Protein AF-A0A7R9KPC8-F1 (afdb_monomer_lite)

Structure (mmCIF, N/CA/C/O backbone):
data_AF-A0A7R9KPC8-F1
#
_entry.id   AF-A0A7R9KPC8-F1
#
loop_
_atom_site.group_PDB
_atom_site.id
_atom_site.type_symbol
_atom_site.label_atom_id
_atom_site.label_alt_id
_atom_site.label_comp_id
_atom_site.label_asym_id
_atom_site.label_entity_id
_atom_site.label_seq_id
_atom_site.pdbx_PDB_ins_code
_atom_site.Cartn_x
_atom_site.Cartn_y
_atom_site.Cartn_z
_atom_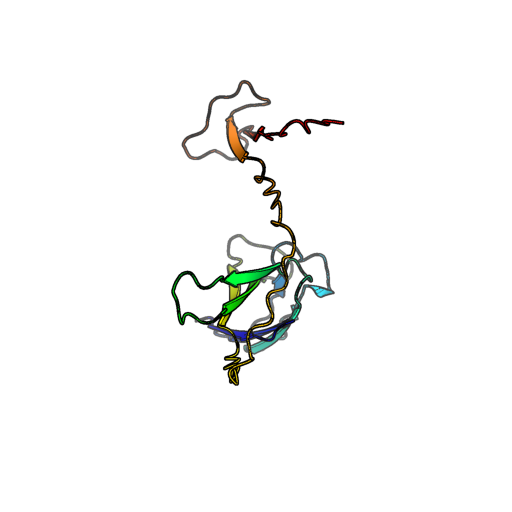site.occupancy
_atom_site.B_iso_or_equiv
_atom_site.auth_seq_id
_atom_site.auth_comp_id
_atom_site.auth_asym_id
_atom_site.auth_atom_id
_atom_site.pdbx_PDB_model_num
ATOM 1 N N . MET A 1 1 ? -5.083 10.409 15.482 1.00 64.00 1 MET A N 1
ATOM 2 C CA . MET A 1 1 ? -4.154 10.312 14.346 1.00 64.00 1 MET A CA 1
ATOM 3 C C . MET A 1 1 ? -3.945 8.846 13.975 1.00 64.00 1 MET A C 1
ATOM 5 O O . MET A 1 1 ? -3.850 8.037 14.891 1.00 64.00 1 MET A O 1
ATOM 9 N N . LEU A 1 2 ? -3.946 8.512 12.681 1.00 77.06 2 LEU A N 1
ATOM 10 C CA . LEU A 1 2 ? -3.594 7.184 12.159 1.00 77.06 2 LEU A CA 1
ATOM 11 C C . LEU A 1 2 ? -2.065 7.019 12.164 1.00 77.06 2 LEU A C 1
ATOM 13 O O . LEU A 1 2 ? -1.354 7.973 11.852 1.00 77.06 2 LEU A O 1
ATOM 17 N N . ASN A 1 3 ? -1.564 5.836 12.515 1.00 81.62 3 ASN A N 1
ATOM 18 C CA . ASN A 1 3 ? -0.141 5.502 12.456 1.00 81.62 3 ASN A CA 1
ATOM 19 C C . ASN A 1 3 ? 0.054 4.170 11.720 1.00 81.62 3 ASN A C 1
ATOM 21 O O . ASN A 1 3 ? -0.654 3.206 12.004 1.00 81.62 3 ASN A O 1
ATOM 25 N N . ILE A 1 4 ? 0.993 4.131 10.776 1.00 82.81 4 ILE A N 1
ATOM 26 C CA . ILE A 1 4 ? 1.319 2.957 9.964 1.00 82.81 4 ILE A CA 1
ATOM 27 C C . ILE A 1 4 ? 2.817 2.703 10.093 1.00 82.81 4 ILE A C 1
ATOM 29 O O . ILE A 1 4 ? 3.628 3.581 9.798 1.00 82.81 4 ILE A O 1
ATOM 33 N N . THR A 1 5 ? 3.180 1.492 10.495 1.00 82.25 5 THR A N 1
ATOM 34 C CA . THR A 1 5 ? 4.565 1.024 10.556 1.00 82.25 5 THR A CA 1
ATOM 35 C C . THR A 1 5 ? 4.729 -0.231 9.711 1.00 82.25 5 THR A C 1
ATOM 37 O O . THR A 1 5 ? 3.782 -0.993 9.521 1.00 82.25 5 THR A O 1
ATOM 40 N N . ALA A 1 6 ? 5.931 -0.445 9.181 1.00 84.06 6 ALA A N 1
ATOM 41 C CA . ALA A 1 6 ? 6.253 -1.628 8.397 1.00 84.06 6 ALA A CA 1
ATOM 42 C C . ALA A 1 6 ? 7.574 -2.235 8.876 1.00 84.06 6 ALA A C 1
ATOM 44 O O . ALA A 1 6 ? 8.575 -1.535 9.015 1.00 84.06 6 ALA A O 1
ATOM 45 N N . GLU A 1 7 ? 7.561 -3.542 9.110 1.00 83.62 7 GLU A N 1
ATOM 46 C CA . GLU A 1 7 ? 8.747 -4.366 9.294 1.00 83.62 7 GLU A CA 1
ATOM 47 C C . GLU A 1 7 ? 8.969 -5.159 8.011 1.00 83.62 7 GLU A C 1
ATOM 49 O O . GLU A 1 7 ? 8.088 -5.873 7.525 1.00 83.62 7 GLU A O 1
ATOM 54 N N . CYS A 1 8 ? 10.149 -5.018 7.435 1.00 82.00 8 CYS A N 1
ATOM 55 C CA . CYS A 1 8 ? 10.450 -5.605 6.145 1.00 82.00 8 CYS A CA 1
ATOM 56 C C . CYS A 1 8 ? 11.089 -6.989 6.339 1.00 82.00 8 CYS A C 1
ATOM 58 O O . CYS A 1 8 ? 11.905 -7.183 7.247 1.00 82.00 8 CYS A O 1
ATOM 60 N N . SER A 1 9 ? 10.787 -7.918 5.429 1.00 82.06 9 SER A N 1
ATOM 61 C CA . SER A 1 9 ? 11.592 -9.107 5.101 1.00 82.06 9 SER A CA 1
ATOM 62 C C . SER A 1 9 ? 11.951 -9.115 3.599 1.00 82.06 9 SER A C 1
ATOM 64 O O . SER A 1 9 ? 11.452 -8.285 2.836 1.00 82.06 9 SER A O 1
ATOM 66 N N . ASP A 1 10 ? 12.788 -10.058 3.156 1.00 77.75 10 ASP A N 1
ATOM 67 C CA . ASP A 1 10 ? 13.188 -10.185 1.746 1.00 77.75 10 ASP A CA 1
ATOM 68 C C . ASP A 1 10 ? 11.977 -10.420 0.824 1.00 77.75 10 ASP A C 1
ATOM 70 O O . ASP A 1 10 ? 11.898 -9.856 -0.268 1.00 77.75 10 ASP A O 1
ATOM 74 N N . ASP A 1 11 ? 11.001 -11.205 1.292 1.00 82.94 11 ASP A N 1
ATOM 75 C CA . ASP A 1 11 ? 9.870 -11.671 0.477 1.00 82.94 11 ASP A CA 1
ATOM 76 C C . ASP A 1 11 ? 8.503 -11.147 0.952 1.00 82.94 11 ASP A C 1
ATOM 78 O O . ASP A 1 11 ? 7.466 -11.457 0.352 1.00 82.94 11 ASP A O 1
ATOM 82 N N . TYR A 1 12 ? 8.457 -10.380 2.044 1.00 87.56 12 TYR A N 1
ATOM 83 C CA . TYR A 1 12 ? 7.212 -9.837 2.587 1.00 87.56 12 TYR A CA 1
ATOM 84 C C . TYR A 1 12 ? 7.419 -8.565 3.415 1.00 87.56 12 TYR A C 1
ATOM 86 O O . TYR A 1 12 ? 8.487 -8.329 3.964 1.00 87.56 12 TYR A O 1
ATOM 94 N N . MET A 1 13 ? 6.356 -7.781 3.577 1.00 86.12 13 MET A N 1
ATOM 95 C CA . MET A 1 13 ? 6.274 -6.655 4.507 1.00 86.12 13 MET A CA 1
ATOM 96 C C . MET A 1 13 ? 5.236 -6.983 5.576 1.00 86.12 13 MET A C 1
ATOM 98 O O . MET A 1 13 ? 4.092 -7.284 5.238 1.00 86.12 13 MET A O 1
ATOM 102 N N . LYS A 1 14 ? 5.609 -6.936 6.854 1.00 89.00 14 LYS A N 1
ATOM 103 C CA . LYS A 1 14 ? 4.659 -6.958 7.967 1.00 89.00 14 LYS A CA 1
ATOM 104 C C . LYS A 1 14 ? 4.237 -5.519 8.246 1.00 89.00 14 LYS A C 1
ATOM 106 O O . LYS A 1 14 ? 5.054 -4.713 8.674 1.00 89.00 14 LYS A O 1
ATOM 111 N N . VAL A 1 15 ? 2.981 -5.193 7.984 1.00 89.69 15 VAL A N 1
ATOM 112 C CA . VAL A 1 15 ? 2.431 -3.853 8.199 1.00 89.69 15 VAL A CA 1
ATOM 113 C C . VAL A 1 15 ? 1.579 -3.860 9.459 1.00 89.69 15 VAL A C 1
ATOM 115 O O . VAL A 1 15 ? 0.724 -4.731 9.622 1.00 89.69 15 VAL A O 1
ATOM 118 N N . SER A 1 16 ? 1.793 -2.869 10.318 1.00 89.81 16 SER A N 1
ATOM 119 C CA . SER A 1 16 ? 1.025 -2.643 11.540 1.00 89.81 16 SER A CA 1
ATOM 120 C C . SER A 1 16 ? 0.354 -1.274 11.459 1.00 89.81 16 SER A C 1
ATOM 122 O O . SER A 1 16 ? 1.008 -0.255 11.241 1.00 89.81 16 SER A O 1
ATOM 124 N N . ILE A 1 17 ? -0.969 -1.246 11.611 1.00 89.25 17 ILE A N 1
ATOM 125 C CA . ILE A 1 17 ? -1.779 -0.027 11.524 1.00 89.25 17 ILE A CA 1
ATOM 126 C C . ILE A 1 17 ? -2.451 0.224 12.871 1.00 89.25 17 ILE A C 1
ATOM 128 O O . ILE A 1 17 ? -3.050 -0.681 13.454 1.00 89.25 17 ILE A O 1
ATOM 132 N N . HIS A 1 18 ? -2.368 1.460 13.357 1.00 88.88 18 HIS A N 1
ATOM 133 C CA . HIS A 1 18 ? -3.018 1.939 14.573 1.00 88.88 18 HIS A CA 1
ATOM 134 C C . HIS A 1 18 ? -3.959 3.101 14.257 1.00 88.88 18 HIS A C 1
ATOM 136 O O . HIS A 1 18 ? -3.527 4.195 13.890 1.00 88.88 18 HIS A O 1
ATOM 142 N N . PHE A 1 19 ? -5.252 2.868 14.443 1.00 88.56 19 PHE A N 1
ATOM 143 C CA . PHE A 1 19 ? -6.320 3.835 14.235 1.00 88.56 19 PHE A CA 1
ATOM 144 C C . PHE A 1 19 ? -6.587 4.661 15.496 1.00 88.56 19 PHE A C 1
ATOM 146 O O . PHE A 1 19 ? -6.433 4.199 16.628 1.00 88.56 19 PHE A O 1
ATOM 153 N N . ASN A 1 20 ? -7.082 5.883 15.304 1.00 85.38 20 ASN A N 1
ATOM 154 C CA . ASN A 1 20 ? -7.504 6.773 16.388 1.00 85.38 20 ASN A CA 1
ATOM 155 C C . ASN A 1 20 ? -8.938 6.487 16.861 1.00 85.38 20 ASN A C 1
ATOM 157 O O . ASN A 1 20 ? -9.772 7.390 16.889 1.00 85.38 20 ASN A O 1
ATOM 161 N N . GLY A 1 21 ? -9.250 5.224 17.137 1.00 89.06 21 GLY A N 1
ATOM 162 C CA . GLY A 1 21 ? -10.601 4.765 17.449 1.00 89.06 21 GLY A CA 1
ATOM 163 C C . GLY A 1 21 ? -10.872 3.374 16.888 1.00 89.06 21 GLY A C 1
ATOM 164 O O . GLY A 1 21 ? -9.963 2.691 16.417 1.00 89.06 21 GLY A O 1
ATOM 165 N N . THR A 1 22 ? -12.126 2.942 16.959 1.00 91.56 22 THR A N 1
ATOM 166 C CA . THR A 1 22 ? -12.555 1.637 16.447 1.00 91.56 22 THR A CA 1
ATOM 167 C C . THR A 1 22 ? -12.654 1.667 14.925 1.00 91.56 22 THR A C 1
ATOM 169 O O . THR A 1 22 ? -13.328 2.533 14.372 1.00 91.56 22 THR A O 1
ATOM 172 N N . PHE A 1 23 ? -12.039 0.700 14.250 1.00 91.44 23 PHE A N 1
ATOM 173 C CA . PHE A 1 23 ? -12.100 0.575 12.797 1.00 91.44 23 PHE A CA 1
ATOM 174 C C . PHE A 1 23 ? -12.959 -0.628 12.388 1.00 91.44 23 PHE A C 1
ATOM 176 O O . PHE A 1 23 ? -12.712 -1.755 12.831 1.00 91.44 23 PHE A O 1
ATOM 183 N N . MET A 1 24 ? -13.966 -0.375 11.547 1.00 91.06 24 MET A N 1
ATOM 184 C CA . MET A 1 24 ? -14.910 -1.370 11.003 1.00 91.06 24 MET A CA 1
ATOM 185 C C . MET A 1 24 ? -14.880 -1.459 9.468 1.00 91.06 24 MET A C 1
ATOM 187 O O . MET A 1 24 ? -15.705 -2.141 8.870 1.00 91.06 24 MET A O 1
ATOM 191 N N . GLY A 1 25 ? -13.949 -0.743 8.840 1.00 90.81 25 GLY A N 1
ATOM 192 C CA . GLY A 1 25 ? -13.804 -0.686 7.394 1.00 90.81 25 GLY A CA 1
ATOM 193 C C . GLY A 1 25 ? -12.954 -1.822 6.822 1.00 90.81 25 GLY A C 1
ATOM 194 O O . GLY A 1 25 ? -12.733 -2.848 7.469 1.00 90.81 25 GLY A O 1
ATOM 195 N N . LEU A 1 26 ? -12.432 -1.613 5.616 1.00 92.94 26 LEU A N 1
ATOM 196 C CA . LEU A 1 26 ? -11.548 -2.547 4.922 1.00 92.94 26 LEU A CA 1
ATOM 197 C C . LEU A 1 26 ? -10.160 -1.939 4.707 1.00 92.94 26 LEU A C 1
ATOM 199 O O . LEU A 1 26 ? -10.025 -0.744 4.448 1.00 92.94 26 LEU A O 1
ATOM 203 N N . VAL A 1 27 ? -9.128 -2.781 4.778 1.00 92.38 27 VAL A N 1
ATOM 204 C CA . VAL A 1 27 ? -7.774 -2.431 4.321 1.00 92.38 27 VAL A CA 1
ATOM 205 C C . VAL A 1 27 ? -7.336 -3.448 3.284 1.00 92.38 27 VAL A C 1
ATOM 207 O O . VAL A 1 27 ? -7.345 -4.650 3.554 1.00 92.38 27 VAL A O 1
ATOM 210 N N . TYR A 1 28 ? -6.947 -2.969 2.108 1.00 93.94 28 TYR A N 1
ATOM 211 C CA . TYR A 1 28 ? -6.591 -3.809 0.966 1.00 93.94 28 TYR A CA 1
ATOM 212 C C . TYR A 1 28 ? -5.544 -3.126 0.079 1.00 93.94 28 TYR A C 1
ATOM 214 O O . TYR A 1 28 ? -5.268 -1.937 0.232 1.00 93.94 28 TYR A O 1
ATOM 222 N N . SER A 1 29 ? -4.931 -3.860 -0.852 1.00 91.69 29 SER A N 1
ATOM 223 C CA . SER A 1 29 ? -4.042 -3.244 -1.850 1.00 91.69 29 SER A CA 1
ATOM 224 C C . SER A 1 29 ? -4.842 -2.484 -2.909 1.00 91.69 29 SER A C 1
ATOM 226 O O . SER A 1 29 ? -5.724 -3.049 -3.550 1.00 91.69 29 SER A O 1
ATOM 228 N N . SER A 1 30 ? -4.507 -1.215 -3.133 1.00 86.69 30 SER A N 1
ATOM 229 C CA . SER A 1 30 ? -5.179 -0.331 -4.090 1.00 86.69 30 SER A CA 1
ATOM 230 C C . SER A 1 30 ? -5.274 -0.969 -5.481 1.00 86.69 30 SER A C 1
ATOM 232 O O . SER A 1 30 ? -4.280 -1.455 -6.024 1.00 86.69 30 SER A O 1
ATOM 234 N N . GLY A 1 31 ? -6.489 -1.005 -6.039 1.00 84.88 31 GLY A N 1
ATOM 235 C CA . GLY A 1 31 ? -6.800 -1.679 -7.305 1.00 84.88 31 GLY A CA 1
ATOM 236 C C . GLY A 1 31 ? -7.081 -3.187 -7.206 1.00 84.88 31 GLY A C 1
ATOM 237 O O . GLY A 1 31 ? -7.385 -3.800 -8.226 1.00 84.88 31 GLY A O 1
ATOM 238 N N . TYR A 1 32 ? -7.023 -3.788 -6.011 1.00 88.81 32 TYR A N 1
ATOM 239 C CA . TYR A 1 32 ? -7.221 -5.231 -5.788 1.00 88.81 32 TYR A CA 1
ATOM 240 C C . TYR A 1 32 ? -8.382 -5.560 -4.830 1.00 88.81 32 TYR A C 1
ATOM 242 O O . TYR A 1 32 ? -8.412 -6.644 -4.258 1.00 88.81 32 TYR A O 1
ATOM 250 N N . VAL A 1 33 ? -9.371 -4.671 -4.673 1.00 84.25 33 VAL A N 1
ATOM 251 C CA . VAL A 1 33 ? -10.526 -4.881 -3.766 1.00 84.25 33 VAL A CA 1
ATOM 252 C C . VAL A 1 33 ? -11.366 -6.121 -4.110 1.00 84.25 33 VAL A C 1
ATOM 254 O O . VAL A 1 33 ? -12.004 -6.710 -3.243 1.00 84.25 33 VAL A O 1
ATOM 257 N N . HIS A 1 34 ? -11.365 -6.545 -5.377 1.00 87.81 34 HIS A N 1
ATOM 258 C CA . HIS A 1 34 ? -12.122 -7.711 -5.837 1.00 87.81 34 HIS A CA 1
ATOM 259 C C . HIS A 1 34 ? -11.455 -9.054 -5.501 1.00 87.81 34 HIS A C 1
ATOM 261 O O . HIS A 1 34 ? -12.122 -10.087 -5.553 1.00 87.81 34 HIS A O 1
ATOM 267 N N . ASP A 1 35 ? -10.157 -9.060 -5.180 1.00 91.69 35 ASP A N 1
ATOM 268 C CA . ASP A 1 35 ? -9.442 -10.269 -4.772 1.00 91.69 35 ASP A CA 1
ATOM 269 C C . ASP A 1 35 ? -9.455 -10.379 -3.246 1.00 91.69 35 ASP A C 1
ATOM 271 O O . ASP A 1 35 ? -8.815 -9.598 -2.539 1.00 91.69 35 ASP A O 1
ATOM 275 N N . LEU A 1 36 ? -10.160 -11.388 -2.733 1.00 91.38 36 LEU A N 1
ATOM 276 C CA . LEU A 1 36 ? -10.257 -11.655 -1.297 1.00 91.38 36 LEU A CA 1
ATOM 277 C C . LEU A 1 36 ? -8.887 -11.905 -0.646 1.00 91.38 36 LEU A C 1
ATOM 279 O O . LEU A 1 36 ? -8.740 -11.661 0.547 1.00 91.38 36 LEU A O 1
ATOM 283 N N . ASN A 1 37 ? -7.879 -12.350 -1.405 1.00 93.31 37 ASN A N 1
ATOM 284 C CA . ASN A 1 37 ? -6.521 -12.547 -0.889 1.00 93.31 37 ASN A CA 1
ATOM 285 C C . ASN A 1 37 ? -5.765 -11.227 -0.678 1.00 93.31 37 ASN A C 1
ATOM 287 O O . ASN A 1 37 ? -4.745 -11.210 0.009 1.00 93.31 37 ASN A O 1
ATOM 291 N N . CYS A 1 38 ? -6.254 -10.136 -1.270 1.00 94.56 38 CYS A N 1
ATOM 292 C CA . CYS A 1 38 ? -5.658 -8.807 -1.190 1.00 94.56 38 CYS A CA 1
ATOM 293 C C . CYS A 1 38 ? -6.392 -7.877 -0.220 1.00 94.56 38 CYS A C 1
ATOM 295 O O . CYS A 1 38 ? -5.995 -6.719 -0.076 1.00 94.56 38 CYS A O 1
ATOM 297 N N . ILE A 1 39 ? -7.429 -8.386 0.457 1.00 95.19 39 ILE A N 1
ATOM 298 C CA . ILE A 1 39 ? -8.086 -7.742 1.593 1.00 95.19 39 ILE A CA 1
ATOM 299 C C . ILE A 1 39 ? -7.414 -8.246 2.869 1.00 95.19 39 ILE A C 1
ATOM 301 O O . ILE A 1 39 ? -7.596 -9.388 3.285 1.00 95.19 39 ILE A O 1
ATOM 305 N N . TYR A 1 40 ? -6.626 -7.383 3.500 1.00 95.00 40 TYR A N 1
ATOM 306 C CA . TYR A 1 40 ? -5.814 -7.747 4.657 1.00 95.00 40 TYR A CA 1
ATOM 307 C C . TYR A 1 40 ? -6.550 -7.582 5.982 1.00 95.00 40 TYR A C 1
ATOM 309 O O . TYR A 1 40 ? -6.301 -8.321 6.934 1.00 95.00 40 TYR A O 1
ATOM 317 N N . VAL A 1 41 ? -7.446 -6.597 6.056 1.00 95.00 41 VAL A N 1
ATOM 318 C CA . VAL A 1 41 ? -8.216 -6.306 7.263 1.00 95.00 41 VAL A CA 1
ATOM 319 C C . VAL A 1 41 ? -9.685 -6.194 6.907 1.00 95.00 41 VAL A C 1
ATOM 321 O O . VAL A 1 41 ? -10.063 -5.396 6.052 1.00 95.00 41 VAL A O 1
ATOM 324 N N . ASN A 1 42 ? -10.500 -6.956 7.634 1.00 93.50 42 ASN A N 1
ATOM 325 C CA . ASN A 1 42 ? -11.931 -6.738 7.759 1.00 93.50 42 ASN A CA 1
ATOM 326 C C . ASN A 1 42 ? -12.200 -6.234 9.180 1.00 93.50 42 ASN A C 1
ATOM 328 O O . ASN A 1 42 ? -11.972 -6.955 10.157 1.00 93.50 42 ASN A O 1
ATOM 332 N N . GLY A 1 43 ? -12.572 -4.964 9.295 1.00 90.38 43 GLY A N 1
ATOM 333 C CA . GLY A 1 43 ? -12.613 -4.250 10.558 1.00 90.38 43 GLY A CA 1
ATOM 334 C C . GLY A 1 43 ? -13.574 -4.895 11.554 1.00 90.38 43 GLY A C 1
ATOM 335 O O . GLY A 1 43 ? -14.779 -4.971 11.344 1.00 90.38 43 GLY A O 1
ATOM 336 N N . SER A 1 44 ? -13.038 -5.313 12.697 1.00 92.19 44 SER A N 1
ATOM 337 C CA . SER A 1 44 ? -13.791 -5.928 13.790 1.00 92.19 44 SER A CA 1
ATOM 338 C C . SER A 1 44 ? -14.088 -4.945 14.932 1.00 92.19 44 SER A C 1
ATOM 340 O O . SER A 1 44 ? -14.361 -5.373 16.052 1.00 92.19 44 SER A O 1
ATOM 342 N N . GLY A 1 45 ? -13.903 -3.640 14.712 1.00 91.38 45 GLY A N 1
ATOM 343 C CA . GLY A 1 45 ? -13.973 -2.610 15.752 1.00 91.38 45 GLY A CA 1
ATOM 344 C C . GLY A 1 45 ? -12.703 -2.473 16.600 1.00 91.38 45 GLY A C 1
ATOM 345 O O . GLY A 1 45 ? -12.677 -1.669 17.527 1.00 91.38 45 GLY A O 1
ATOM 346 N N . ARG A 1 46 ? -11.624 -3.210 16.300 1.00 93.50 46 ARG A N 1
ATOM 347 C CA . ARG A 1 46 ? -10.314 -2.975 16.932 1.00 93.50 46 ARG A CA 1
ATOM 348 C C . ARG A 1 46 ? -9.699 -1.685 16.394 1.00 93.50 46 ARG A C 1
ATOM 350 O O . ARG A 1 46 ? -10.049 -1.216 15.314 1.00 93.50 46 ARG A O 1
ATOM 357 N N . ASN A 1 47 ? -8.768 -1.129 17.155 1.00 93.19 47 ASN A N 1
ATOM 358 C CA . ASN A 1 47 ? -7.981 0.040 16.772 1.00 93.19 47 ASN A CA 1
ATOM 359 C C . ASN A 1 47 ? -6.575 -0.326 16.270 1.00 93.19 47 ASN A C 1
ATOM 361 O O . ASN A 1 47 ? -5.805 0.564 15.930 1.00 93.19 47 ASN A O 1
ATOM 365 N N . HIS A 1 48 ? -6.227 -1.612 16.235 1.00 93.81 48 HIS A N 1
ATOM 366 C CA . HIS A 1 48 ? -4.919 -2.096 15.817 1.00 93.81 48 HIS A CA 1
ATOM 367 C C . HIS A 1 48 ? -5.051 -3.379 15.001 1.00 93.81 48 HIS A C 1
ATOM 369 O O . HIS A 1 48 ? -5.785 -4.289 15.401 1.00 93.81 48 HIS A O 1
ATOM 375 N N . TYR A 1 49 ? -4.323 -3.440 13.886 1.00 94.44 49 TYR A N 1
ATOM 376 C CA . TYR A 1 49 ? -4.255 -4.602 13.007 1.00 94.44 49 TYR A CA 1
ATOM 377 C C . TYR A 1 49 ? -2.836 -4.797 12.484 1.00 94.44 49 TYR A C 1
ATOM 379 O O . TYR A 1 49 ? -2.142 -3.824 12.188 1.00 94.44 49 TYR A O 1
ATOM 387 N N . GLU A 1 50 ? -2.449 -6.059 12.327 1.00 94.75 50 GLU A N 1
ATOM 388 C CA . GLU A 1 50 ? -1.188 -6.462 11.712 1.00 94.75 50 GLU A CA 1
ATOM 389 C C . GLU A 1 50 ? -1.458 -7.472 10.601 1.00 94.75 50 GLU A C 1
ATOM 391 O O . GLU A 1 50 ? -2.277 -8.379 10.767 1.00 94.75 50 GLU A O 1
ATOM 396 N N . PHE A 1 51 ? -0.765 -7.328 9.477 1.00 95.25 51 PHE A N 1
ATOM 397 C CA . PHE A 1 51 ? -0.898 -8.225 8.333 1.00 95.25 51 PHE A CA 1
ATOM 398 C C . PHE A 1 51 ? 0.376 -8.258 7.491 1.00 95.25 51 PHE A C 1
ATOM 400 O O . PHE A 1 51 ? 1.285 -7.448 7.668 1.00 95.25 51 PHE A O 1
ATOM 407 N N . PHE A 1 52 ? 0.442 -9.214 6.564 1.00 94.56 52 PHE A N 1
ATOM 408 C CA . PHE A 1 52 ? 1.601 -9.425 5.704 1.00 94.56 52 PHE A CA 1
ATOM 409 C C . PHE A 1 52 ? 1.254 -9.161 4.242 1.00 94.56 52 PHE A C 1
ATOM 411 O O . PHE A 1 52 ? 0.277 -9.699 3.726 1.00 94.56 52 PHE A O 1
ATOM 418 N N . ILE A 1 53 ? 2.104 -8.397 3.567 1.00 91.88 53 ILE A N 1
ATOM 419 C CA . ILE A 1 53 ? 2.050 -8.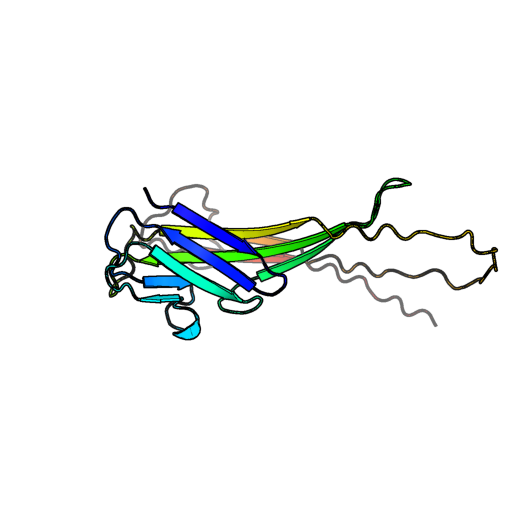154 2.127 1.00 91.88 53 ILE A CA 1
ATOM 420 C C . ILE A 1 53 ? 3.222 -8.895 1.496 1.00 91.88 53 ILE A C 1
ATOM 422 O O . ILE A 1 53 ? 4.374 -8.587 1.791 1.00 91.88 53 ILE A O 1
ATOM 426 N N . ARG A 1 54 ? 2.956 -9.878 0.637 1.00 91.38 54 ARG A N 1
ATOM 427 C CA . ARG A 1 54 ? 4.017 -10.664 -0.008 1.00 91.38 54 ARG A CA 1
ATOM 428 C C . ARG A 1 54 ? 4.495 -10.020 -1.303 1.00 91.38 54 ARG A C 1
ATOM 430 O O . ARG A 1 54 ? 3.736 -9.360 -2.013 1.00 91.38 54 ARG A O 1
ATOM 437 N N . LEU A 1 55 ? 5.760 -10.259 -1.631 1.00 86.81 55 LEU A N 1
ATOM 438 C CA . LEU A 1 55 ? 6.348 -9.857 -2.900 1.00 86.81 55 LEU A CA 1
ATOM 439 C C . LEU A 1 55 ? 5.630 -10.550 -4.066 1.00 86.81 55 LEU A C 1
ATOM 441 O O . LEU A 1 55 ? 5.263 -11.720 -3.973 1.00 86.81 55 LEU A O 1
ATOM 445 N N . ASN A 1 56 ? 5.441 -9.822 -5.171 1.00 86.81 56 ASN A N 1
ATOM 446 C CA . ASN A 1 56 ? 4.769 -10.297 -6.385 1.00 86.81 56 ASN A CA 1
ATOM 447 C C . ASN A 1 56 ? 3.301 -10.727 -6.186 1.00 86.81 56 ASN A C 1
ATOM 449 O O . ASN A 1 56 ? 2.749 -11.436 -7.026 1.00 86.81 56 ASN A O 1
ATOM 453 N N . GLN A 1 57 ? 2.654 -10.298 -5.099 1.00 92.19 57 GLN A N 1
ATOM 454 C CA . GLN A 1 57 ? 1.225 -10.503 -4.848 1.00 92.19 57 GLN A CA 1
ATOM 455 C C . GLN A 1 57 ? 0.515 -9.160 -4.674 1.00 92.19 57 GLN A C 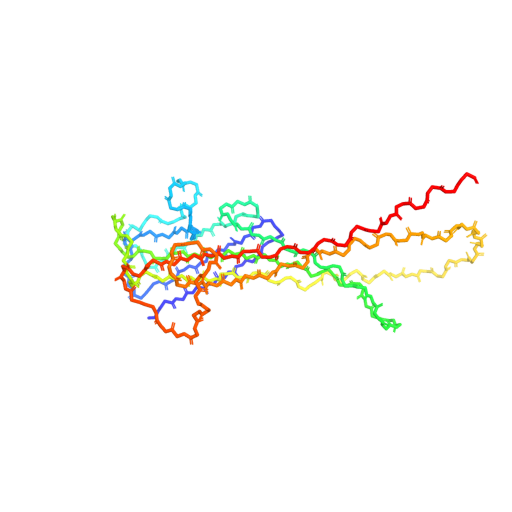1
ATOM 457 O O . GLN A 1 57 ? 1.124 -8.198 -4.209 1.00 92.19 57 GLN A O 1
ATOM 462 N N . CYS A 1 58 ? -0.766 -9.082 -5.047 1.00 92.06 58 CYS A N 1
ATOM 463 C CA . CYS A 1 58 ? -1.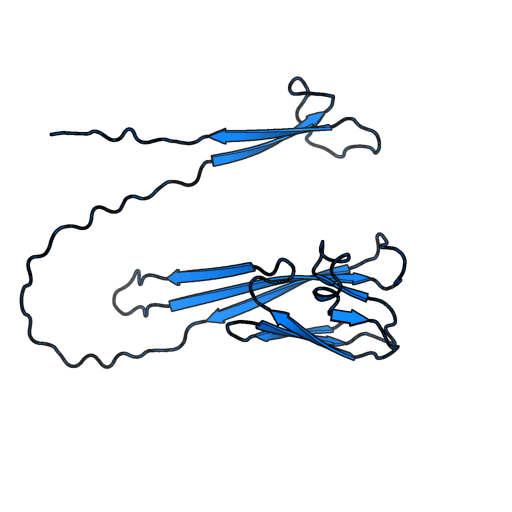614 -7.903 -4.813 1.00 92.06 58 CYS A CA 1
ATOM 464 C C . CYS A 1 58 ? -1.016 -6.580 -5.331 1.00 92.06 58 CYS A C 1
ATOM 466 O O . CYS A 1 58 ? -1.085 -5.542 -4.674 1.00 92.06 58 CYS A O 1
ATOM 468 N N . GLY A 1 59 ? -0.342 -6.637 -6.487 1.00 85.94 59 GLY A N 1
ATOM 469 C CA . GLY A 1 59 ? 0.317 -5.481 -7.104 1.00 85.94 59 GLY A CA 1
ATOM 470 C C . GLY A 1 59 ? 1.605 -5.025 -6.421 1.00 85.94 59 GLY A C 1
ATOM 471 O O . GLY A 1 59 ? 2.125 -3.963 -6.755 1.00 85.94 59 GLY A O 1
ATOM 472 N N . THR A 1 60 ? 2.131 -5.807 -5.480 1.00 87.56 60 THR A N 1
ATOM 473 C CA . THR A 1 60 ? 3.378 -5.498 -4.781 1.00 87.56 60 THR A CA 1
ATOM 474 C C . THR A 1 60 ? 4.569 -5.718 -5.692 1.00 87.56 60 THR A C 1
ATOM 476 O O . THR A 1 60 ? 4.808 -6.832 -6.166 1.00 87.56 60 THR A O 1
ATOM 479 N N . LEU A 1 61 ? 5.332 -4.652 -5.912 1.00 80.94 61 LEU A N 1
ATOM 480 C CA . LEU A 1 61 ? 6.494 -4.661 -6.788 1.00 80.94 61 LEU A CA 1
ATOM 481 C C . LEU A 1 61 ? 7.772 -4.629 -5.957 1.00 80.94 61 LEU A C 1
ATOM 483 O O . LEU A 1 61 ? 7.857 -3.922 -4.953 1.00 80.94 61 LEU A O 1
ATOM 487 N N . GLY A 1 62 ? 8.765 -5.390 -6.411 1.00 79.69 62 GLY A N 1
ATOM 488 C CA . GLY A 1 62 ? 10.130 -5.324 -5.913 1.00 79.69 62 GLY A CA 1
ATOM 489 C C . GLY A 1 62 ? 11.080 -4.858 -7.004 1.00 79.69 62 GLY A C 1
ATOM 490 O O . GLY A 1 62 ? 10.954 -5.246 -8.166 1.00 79.69 62 GLY A O 1
ATOM 491 N N . ARG A 1 63 ? 12.061 -4.048 -6.626 1.00 73.25 63 ARG A N 1
ATOM 492 C CA . ARG A 1 63 ? 13.201 -3.676 -7.452 1.00 73.25 63 ARG A CA 1
ATOM 493 C C . ARG A 1 63 ? 14.470 -4.064 -6.715 1.00 73.25 63 ARG A C 1
ATOM 495 O O . ARG A 1 63 ? 14.651 -3.715 -5.554 1.00 73.25 63 ARG A O 1
ATOM 502 N N . GLN A 1 64 ? 15.344 -4.780 -7.407 1.00 68.06 64 GLN A N 1
ATOM 503 C CA . GLN A 1 64 ? 16.696 -5.039 -6.936 1.00 68.06 64 GLN A CA 1
ATOM 504 C C . GLN A 1 64 ? 17.647 -4.228 -7.800 1.00 68.06 64 GLN A C 1
ATOM 506 O O . GLN A 1 64 ? 17.756 -4.467 -9.004 1.00 68.06 64 GLN A O 1
ATOM 511 N N . GLU A 1 65 ? 18.307 -3.250 -7.193 1.00 65.25 65 GLU A N 1
ATOM 512 C CA . GLU A 1 65 ? 19.388 -2.522 -7.838 1.00 65.25 65 GLU A CA 1
ATOM 513 C C . GLU A 1 65 ? 20.720 -3.072 -7.344 1.00 65.25 65 GLU A C 1
ATOM 515 O O . GLU A 1 65 ? 21.002 -3.141 -6.146 1.00 65.25 65 GLU A O 1
ATOM 520 N N . MET A 1 66 ? 21.543 -3.507 -8.295 1.00 61.59 66 MET A N 1
ATOM 521 C CA . MET A 1 66 ? 22.919 -3.876 -8.017 1.00 61.59 66 MET A CA 1
ATOM 522 C C . MET A 1 66 ? 23.780 -2.642 -8.244 1.00 61.59 66 MET A C 1
ATOM 524 O O . MET A 1 66 ? 24.034 -2.260 -9.388 1.00 61.59 66 MET A O 1
ATOM 528 N N . TYR A 1 67 ? 24.231 -2.024 -7.158 1.00 63.03 67 TYR A N 1
ATOM 529 C CA . TYR A 1 67 ? 25.136 -0.895 -7.254 1.00 63.03 67 TYR A CA 1
ATOM 530 C C . TYR A 1 67 ? 26.555 -1.407 -7.526 1.00 63.03 67 TYR A C 1
ATOM 532 O O . TYR A 1 67 ? 27.128 -2.188 -6.754 1.00 63.03 67 TYR A O 1
ATOM 540 N N . GLN A 1 68 ? 27.108 -1.002 -8.669 1.00 63.72 68 GLN A N 1
ATOM 541 C CA . GLN A 1 68 ? 28.498 -1.277 -9.008 1.00 63.72 68 GLN A CA 1
ATOM 542 C C . GLN A 1 68 ? 29.385 -0.215 -8.348 1.00 63.72 68 GLN A C 1
ATOM 544 O O . GLN A 1 68 ? 29.104 0.968 -8.510 1.00 63.72 68 GLN A O 1
ATOM 549 N N . PRO A 1 69 ? 30.449 -0.621 -7.632 1.00 66.19 69 PRO A N 1
ATOM 550 C CA . PRO A 1 69 ? 31.439 0.294 -7.085 1.00 66.19 69 PRO A CA 1
ATOM 551 C C . PRO A 1 69 ? 31.960 1.220 -8.178 1.00 66.19 69 PRO A C 1
ATOM 553 O O . PRO A 1 69 ? 32.494 0.744 -9.182 1.00 66.19 69 PRO A O 1
ATOM 556 N N . THR A 1 70 ? 31.808 2.526 -7.987 1.00 72.25 70 THR A N 1
ATOM 557 C CA . THR A 1 70 ? 32.358 3.523 -8.915 1.00 72.25 70 THR A CA 1
ATOM 558 C C . THR A 1 70 ? 33.764 3.930 -8.472 1.00 72.25 70 THR A C 1
ATOM 560 O O . THR A 1 70 ? 34.586 4.354 -9.284 1.00 72.25 70 THR A O 1
ATOM 563 N N . LEU A 1 71 ? 34.057 3.765 -7.177 1.00 76.06 71 LEU A N 1
ATOM 564 C CA . LEU A 1 71 ? 35.326 4.115 -6.550 1.00 76.06 71 LEU A CA 1
ATOM 565 C C . LEU A 1 71 ? 36.092 2.872 -6.053 1.00 76.06 71 LEU A C 1
ATOM 567 O O . LEU A 1 71 ? 35.484 1.913 -5.566 1.00 76.06 71 LEU A O 1
ATOM 571 N N . PRO A 1 72 ? 37.440 2.882 -6.102 1.00 62.53 72 PRO A N 1
ATOM 572 C CA . PRO A 1 72 ? 38.256 1.849 -5.470 1.00 62.53 72 PRO A CA 1
ATOM 573 C C . PRO A 1 72 ? 37.995 1.806 -3.956 1.00 62.53 72 PRO A C 1
ATOM 575 O O . PRO A 1 72 ? 38.216 2.793 -3.260 1.00 62.53 72 PRO A O 1
ATOM 578 N N . GLY A 1 73 ? 37.535 0.661 -3.443 1.00 63.44 73 GLY A N 1
ATOM 579 C CA . GLY A 1 73 ? 37.219 0.465 -2.020 1.00 63.44 73 GLY A CA 1
ATOM 580 C C . GLY A 1 73 ? 35.737 0.610 -1.660 1.00 63.44 73 GLY A C 1
ATOM 581 O O . GLY A 1 73 ? 35.362 0.342 -0.520 1.00 63.44 73 GLY A O 1
ATOM 582 N N . GLU A 1 74 ? 34.884 0.974 -2.617 1.00 64.31 74 GLU A N 1
ATOM 583 C CA . GLU A 1 74 ? 33.436 0.979 -2.434 1.00 64.31 74 GLU A CA 1
ATOM 584 C C . GLU A 1 74 ? 32.898 -0.463 -2.507 1.00 64.31 74 GLU A C 1
ATOM 586 O O . GLU A 1 74 ? 33.224 -1.235 -3.413 1.00 64.31 74 GLU A O 1
ATOM 591 N N . ALA A 1 75 ? 32.122 -0.871 -1.503 1.00 58.00 75 ALA A N 1
ATOM 592 C CA . ALA A 1 75 ? 31.555 -2.213 -1.458 1.00 58.00 75 ALA A CA 1
ATOM 593 C C . ALA A 1 75 ? 30.382 -2.327 -2.440 1.00 58.00 75 ALA A C 1
ATOM 595 O O . ALA A 1 75 ? 29.600 -1.392 -2.607 1.00 58.00 75 ALA A O 1
ATOM 596 N N . ARG A 1 76 ? 30.227 -3.498 -3.071 1.00 58.91 76 ARG A N 1
ATOM 597 C CA . ARG A 1 76 ? 29.008 -3.814 -3.828 1.00 58.91 76 ARG A CA 1
ATOM 598 C C . ARG A 1 76 ? 27.815 -3.773 -2.876 1.00 58.91 76 ARG A C 1
ATOM 600 O O . ARG A 1 76 ? 27.766 -4.562 -1.935 1.00 58.91 76 ARG A O 1
ATOM 607 N N . ARG A 1 77 ? 26.863 -2.881 -3.150 1.00 59.19 77 ARG A N 1
ATOM 608 C CA . ARG A 1 77 ? 25.602 -2.759 -2.415 1.00 59.19 77 ARG A CA 1
ATOM 609 C C . ARG A 1 77 ? 24.498 -3.425 -3.228 1.00 59.19 77 ARG A C 1
ATOM 611 O O . ARG A 1 77 ? 24.382 -3.190 -4.433 1.00 59.19 77 ARG A O 1
ATOM 618 N N . ARG A 1 78 ? 23.703 -4.273 -2.583 1.00 60.81 78 ARG A N 1
ATOM 619 C CA . ARG A 1 78 ? 22.420 -4.723 -3.119 1.00 60.81 78 ARG A CA 1
ATOM 620 C C . ARG A 1 78 ? 21.346 -3.932 -2.398 1.00 60.81 78 ARG A C 1
ATOM 622 O O . ARG A 1 78 ? 21.141 -4.153 -1.207 1.00 60.81 78 ARG A O 1
ATOM 629 N N . ASP A 1 79 ? 20.711 -3.027 -3.126 1.00 67.56 79 ASP A N 1
ATOM 630 C CA . ASP A 1 79 ? 19.560 -2.301 -2.616 1.00 67.56 79 ASP A CA 1
ATOM 631 C C . ASP A 1 79 ? 18.310 -3.035 -3.076 1.00 67.56 79 ASP A C 1
ATOM 633 O O . ASP A 1 79 ? 18.067 -3.217 -4.275 1.00 67.56 79 ASP A O 1
ATOM 637 N N . GLN A 1 80 ? 17.554 -3.533 -2.103 1.00 70.00 80 GLN A N 1
ATOM 638 C CA . GLN A 1 80 ? 16.281 -4.191 -2.345 1.00 70.00 80 GLN A CA 1
ATOM 639 C C . GLN A 1 80 ? 15.165 -3.262 -1.892 1.00 70.00 80 GLN A C 1
ATOM 641 O O . GLN A 1 80 ? 15.082 -2.870 -0.734 1.00 70.00 80 GLN A O 1
ATOM 646 N N . LEU A 1 81 ? 14.327 -2.887 -2.848 1.00 78.62 81 LEU A N 1
ATOM 647 C CA . LEU A 1 81 ? 13.218 -1.972 -2.667 1.00 78.62 81 LEU A CA 1
ATOM 648 C C . LEU A 1 81 ? 11.925 -2.736 -2.926 1.00 78.62 81 LEU A C 1
ATOM 650 O O . LEU A 1 81 ? 11.770 -3.320 -3.993 1.00 78.62 81 LEU A O 1
ATOM 654 N N . MET A 1 82 ? 10.986 -2.713 -1.993 1.00 83.12 82 MET A N 1
ATOM 655 C CA . MET A 1 82 ? 9.665 -3.325 -2.139 1.00 83.12 82 MET A CA 1
ATOM 656 C C . MET A 1 82 ? 8.599 -2.297 -1.784 1.00 83.12 82 MET A C 1
ATOM 658 O O . MET A 1 82 ? 8.751 -1.583 -0.800 1.00 83.12 82 MET A O 1
ATOM 662 N N . TRP A 1 83 ? 7.529 -2.187 -2.570 1.00 86.19 83 TRP A N 1
ATOM 663 C CA . TRP A 1 83 ? 6.450 -1.249 -2.256 1.00 86.19 83 TRP A CA 1
ATOM 664 C C . TRP A 1 83 ? 5.069 -1.764 -2.645 1.00 86.19 83 TRP A C 1
ATOM 666 O O . TRP A 1 83 ? 4.897 -2.483 -3.632 1.00 86.19 83 TRP A O 1
ATOM 676 N N . ASN A 1 84 ? 4.072 -1.334 -1.877 1.00 87.06 84 ASN A N 1
ATOM 677 C CA . ASN A 1 84 ? 2.652 -1.540 -2.141 1.00 87.06 84 ASN A CA 1
ATOM 678 C C . ASN A 1 84 ? 1.875 -0.262 -1.787 1.00 87.06 84 ASN A C 1
ATOM 680 O O . ASN A 1 84 ? 2.318 0.529 -0.953 1.00 87.06 84 ASN A O 1
ATOM 684 N N . THR A 1 85 ? 0.721 -0.055 -2.412 1.00 87.25 85 THR A N 1
ATOM 685 C CA . THR A 1 85 ? -0.201 1.023 -2.041 1.00 87.25 85 THR A CA 1
ATOM 686 C C . THR A 1 85 ? -1.410 0.408 -1.362 1.00 87.25 85 THR A C 1
ATOM 688 O O . THR A 1 85 ? -2.121 -0.381 -1.976 1.00 87.25 85 THR A O 1
ATOM 691 N N . LEU A 1 86 ? -1.647 0.779 -0.113 1.00 87.06 86 LEU A N 1
ATOM 692 C CA . LEU A 1 86 ? -2.791 0.353 0.677 1.00 87.06 86 LEU A CA 1
ATOM 693 C C . LEU A 1 86 ? -3.929 1.356 0.537 1.00 87.06 86 LEU A C 1
ATOM 695 O O . LEU A 1 86 ? -3.692 2.552 0.664 1.00 87.06 86 LEU A O 1
ATOM 699 N N . SER A 1 87 ? -5.144 0.869 0.321 1.00 87.69 87 SER A N 1
ATOM 700 C CA . SER A 1 87 ? -6.380 1.636 0.457 1.00 87.69 87 SER A CA 1
ATOM 701 C C . SER A 1 87 ? -7.001 1.346 1.819 1.00 87.69 87 SER A C 1
ATOM 703 O O . SER A 1 87 ? -7.169 0.178 2.185 1.00 87.69 87 SER A O 1
ATOM 705 N N . ILE A 1 88 ? -7.342 2.398 2.560 1.00 87.44 88 ILE A N 1
ATOM 706 C CA . ILE A 1 88 ? -8.106 2.317 3.804 1.00 87.44 88 ILE A CA 1
ATOM 707 C C . ILE A 1 88 ? -9.491 2.881 3.528 1.00 87.44 88 ILE A C 1
ATOM 709 O O . ILE A 1 88 ? -9.648 4.084 3.335 1.00 87.44 88 ILE A O 1
ATOM 713 N N . GLN A 1 89 ? -10.475 1.992 3.538 1.00 86.44 89 GLN A N 1
ATOM 714 C CA . GLN A 1 89 ? -11.861 2.319 3.254 1.00 86.44 89 GLN A CA 1
ATOM 715 C C . GLN A 1 89 ? -12.668 2.244 4.544 1.00 86.44 89 GLN A C 1
ATOM 717 O O . GLN A 1 89 ? -12.803 1.168 5.128 1.00 86.44 89 GLN A O 1
ATOM 722 N N . TYR A 1 90 ? -13.196 3.372 5.016 1.00 83.44 90 TYR A N 1
ATOM 723 C CA . TYR A 1 90 ? -13.902 3.424 6.305 1.00 83.44 90 TYR A CA 1
ATOM 724 C C . TYR A 1 90 ? -15.321 2.840 6.226 1.00 83.44 90 TYR A C 1
ATOM 726 O O . TYR A 1 90 ? -15.814 2.297 7.218 1.00 83.44 90 TYR A O 1
ATOM 734 N N . ASN A 1 91 ? -15.957 2.896 5.052 1.00 79.81 91 ASN A N 1
ATOM 735 C CA . ASN A 1 91 ? -17.260 2.294 4.782 1.00 79.81 91 ASN A CA 1
ATOM 736 C C . ASN A 1 91 ? -17.097 1.010 3.962 1.00 79.81 91 ASN A C 1
ATOM 738 O O . ASN A 1 91 ? -16.821 1.078 2.775 1.00 79.81 91 ASN A O 1
ATOM 742 N N . ALA A 1 92 ? -17.339 -0.161 4.552 1.00 72.81 92 ALA A N 1
ATOM 743 C CA . ALA A 1 92 ? -17.089 -1.453 3.903 1.00 72.81 92 ALA A CA 1
ATOM 744 C C . ALA A 1 92 ? -17.892 -1.733 2.607 1.00 72.81 92 ALA A C 1
ATOM 746 O O . ALA A 1 92 ? -17.625 -2.736 1.950 1.00 72.81 92 ALA A O 1
ATOM 747 N N . LEU A 1 93 ? -18.886 -0.907 2.250 1.00 72.06 93 LEU A N 1
ATOM 748 C CA . LEU A 1 93 ? -19.759 -1.137 1.090 1.00 72.06 93 LEU A CA 1
ATOM 749 C C . LEU A 1 93 ? -19.418 -0.286 -0.140 1.00 72.06 93 LEU A C 1
ATOM 751 O O . LEU A 1 93 ? -19.703 -0.717 -1.256 1.00 72.06 93 LEU A O 1
ATOM 755 N N . ILE A 1 94 ? -18.877 0.921 0.043 1.00 69.06 94 ILE A N 1
ATOM 756 C CA . ILE A 1 94 ? -18.696 1.907 -1.035 1.00 69.06 94 ILE A CA 1
ATOM 757 C C . ILE A 1 94 ? -17.336 2.582 -0.867 1.00 69.06 94 ILE A C 1
ATOM 759 O O . ILE A 1 94 ? -17.004 2.976 0.249 1.00 69.06 94 ILE A O 1
ATOM 763 N N . GLU A 1 95 ? -16.578 2.687 -1.962 1.00 62.75 95 GLU A N 1
ATOM 764 C CA . GLU A 1 95 ? -15.347 3.482 -2.022 1.00 62.75 95 GLU A CA 1
ATOM 765 C C . GLU A 1 95 ? -15.735 4.961 -2.193 1.00 62.75 95 GLU A C 1
ATOM 767 O O . GLU A 1 95 ? -16.422 5.322 -3.155 1.00 62.75 95 GLU A O 1
ATOM 772 N N . GLU A 1 96 ? -15.378 5.798 -1.223 1.00 62.09 96 GLU A N 1
ATOM 773 C CA . GLU A 1 96 ? -15.745 7.219 -1.169 1.00 62.09 96 GLU A CA 1
ATOM 774 C C . GLU A 1 96 ? -14.530 8.111 -1.462 1.00 62.09 96 GLU A C 1
ATOM 776 O O . GLU A 1 96 ? -13.383 7.697 -1.337 1.00 62.09 96 GLU A O 1
ATOM 781 N N . GLU A 1 97 ? -14.756 9.382 -1.811 1.00 56.22 97 GLU A N 1
ATOM 782 C CA . GLU A 1 97 ? -13.667 10.343 -2.087 1.00 56.22 97 GLU A CA 1
ATOM 783 C C . GLU A 1 97 ? -12.728 10.560 -0.880 1.00 56.22 97 GLU A C 1
ATOM 785 O O . GLU A 1 97 ? -11.596 11.014 -1.037 1.00 56.22 97 GLU A O 1
ATOM 790 N N . PHE A 1 98 ? -13.188 10.218 0.327 1.00 60.81 98 PHE A N 1
ATOM 791 C CA . PHE A 1 98 ? -12.421 10.323 1.568 1.00 60.81 98 PHE A CA 1
ATOM 792 C C . PHE A 1 98 ? -11.551 9.094 1.866 1.00 60.81 98 PHE A C 1
ATOM 794 O O . PHE A 1 98 ? -10.885 9.083 2.902 1.00 60.81 98 PHE A O 1
ATOM 801 N N . ASP A 1 99 ? -11.560 8.069 1.010 1.00 64.94 99 ASP A N 1
ATOM 802 C CA . ASP A 1 99 ? -10.718 6.894 1.204 1.00 64.94 99 ASP A CA 1
ATOM 803 C C . ASP A 1 99 ? -9.242 7.244 0.996 1.00 64.94 99 ASP A C 1
ATOM 805 O O . ASP A 1 99 ? -8.834 7.923 0.050 1.00 64.94 99 ASP A O 1
ATOM 809 N N . GLU A 1 100 ? -8.418 6.799 1.940 1.00 74.75 100 GLU A N 1
ATOM 810 C CA . GLU A 1 100 ? -7.022 7.208 2.018 1.00 74.75 100 GLU A CA 1
ATOM 811 C C . GLU A 1 100 ? -6.124 6.132 1.404 1.00 74.75 100 GLU A C 1
ATOM 813 O O . GLU A 1 100 ? -6.200 4.949 1.754 1.00 74.75 100 GLU A O 1
ATOM 818 N N . HIS A 1 101 ? -5.223 6.550 0.510 1.00 80.56 101 HIS A N 1
ATOM 819 C CA . HIS A 1 101 ? -4.229 5.666 -0.092 1.00 80.56 101 HIS A CA 1
ATOM 820 C C . HIS A 1 101 ? -2.835 5.928 0.483 1.00 80.56 101 HIS A C 1
ATOM 822 O O . HIS A 1 101 ? -2.265 7.009 0.318 1.00 80.56 101 HIS A O 1
ATOM 828 N N . TYR A 1 102 ? -2.243 4.910 1.102 1.00 81.12 102 TYR A N 1
ATOM 829 C CA . TYR A 1 102 ? -0.917 4.973 1.707 1.00 81.12 102 TYR A CA 1
ATOM 830 C C . TYR A 1 102 ? 0.065 4.093 0.952 1.00 81.12 102 TYR A C 1
ATOM 832 O O . TYR A 1 102 ? -0.099 2.877 0.867 1.00 81.12 102 TYR A O 1
ATOM 840 N N . ARG A 1 103 ? 1.139 4.692 0.436 1.00 84.69 103 ARG A N 1
ATOM 841 C CA . ARG A 1 103 ? 2.242 3.925 -0.143 1.00 84.69 103 ARG A CA 1
ATOM 842 C C . ARG A 1 103 ? 3.192 3.470 0.961 1.00 84.69 103 ARG A C 1
ATOM 844 O O . ARG A 1 103 ? 3.892 4.292 1.547 1.00 84.69 103 ARG A O 1
ATOM 851 N N . VAL A 1 104 ? 3.246 2.164 1.195 1.00 82.00 104 VAL A N 1
ATOM 852 C CA . VAL A 1 104 ? 4.228 1.531 2.080 1.00 82.00 104 VAL A CA 1
ATOM 853 C C . VAL A 1 104 ? 5.427 1.074 1.255 1.00 82.00 104 VAL A C 1
ATOM 855 O O . VAL A 1 104 ? 5.267 0.420 0.222 1.00 82.00 104 VAL A O 1
ATOM 858 N N . THR A 1 105 ? 6.626 1.455 1.694 1.00 82.44 105 THR A N 1
ATOM 859 C CA . THR A 1 105 ? 7.886 1.165 1.002 1.00 82.44 105 THR A CA 1
ATOM 860 C C . THR A 1 105 ? 8.892 0.602 1.999 1.00 82.44 105 THR A C 1
ATOM 862 O O . THR A 1 105 ? 9.130 1.196 3.046 1.00 82.44 105 THR A O 1
ATOM 865 N N . CYS A 1 106 ? 9.482 -0.531 1.646 1.00 79.00 106 CYS A N 1
ATOM 866 C CA . CYS A 1 106 ? 10.559 -1.202 2.348 1.00 79.00 106 CYS A CA 1
ATOM 867 C C . CYS A 1 106 ? 11.855 -1.033 1.559 1.00 79.00 106 CYS A C 1
ATOM 869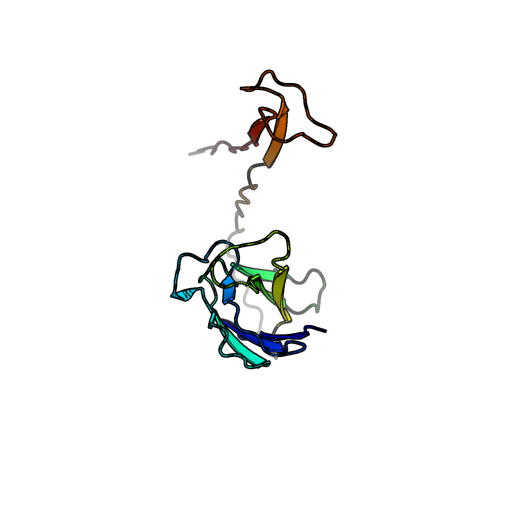 O O . CYS A 1 106 ? 11.936 -1.470 0.410 1.00 79.00 106 CYS A O 1
ATOM 871 N N . GLU A 1 107 ? 12.857 -0.411 2.177 1.00 75.44 107 GLU A N 1
ATOM 872 C CA . GLU A 1 107 ? 14.186 -0.218 1.597 1.00 75.44 107 GLU A CA 1
ATOM 873 C C . GLU A 1 107 ? 15.223 -0.998 2.410 1.00 75.44 107 GLU A C 1
ATOM 875 O O . GLU A 1 107 ? 15.386 -0.778 3.610 1.00 75.44 107 GLU A O 1
ATOM 880 N N . TYR A 1 108 ? 15.943 -1.900 1.750 1.00 64.88 108 TYR A N 1
ATOM 881 C CA . TYR A 1 108 ? 17.070 -2.628 2.316 1.00 64.88 108 TYR A CA 1
ATOM 882 C C . TYR A 1 108 ? 18.384 -2.016 1.876 1.00 64.88 108 TYR A C 1
ATOM 884 O O . TYR A 1 108 ? 18.690 -1.988 0.686 1.00 64.88 108 TYR A O 1
ATOM 892 N N . GLY A 1 109 ? 19.190 -1.604 2.852 1.00 54.78 109 GLY A N 1
ATOM 893 C CA . GLY A 1 109 ? 20.611 -1.359 2.662 1.00 54.78 109 GLY A CA 1
ATOM 894 C C . GLY A 1 109 ? 21.416 -2.612 2.989 1.00 54.78 109 GLY A C 1
ATOM 895 O O . GLY A 1 109 ? 21.483 -2.996 4.148 1.00 54.78 109 GLY A O 1
ATOM 896 N N . SER A 1 110 ? 22.012 -3.211 1.962 1.00 55.94 110 SER A N 1
ATOM 897 C CA . SER A 1 110 ? 22.860 -4.416 1.947 1.00 55.94 110 SER A CA 1
ATOM 898 C C . SER A 1 110 ? 23.539 -4.917 3.238 1.00 55.94 110 SER A C 1
ATOM 900 O O . SER A 1 110 ? 24.242 -4.173 3.929 1.00 55.94 110 SER A O 1
ATOM 902 N N . ASP A 1 111 ? 23.526 -6.247 3.371 1.00 44.44 111 ASP A N 1
ATOM 903 C CA . ASP A 1 111 ? 24.465 -7.070 4.139 1.00 44.44 111 ASP A CA 1
ATOM 904 C C . ASP A 1 111 ? 25.939 -6.766 3.818 1.00 44.44 111 ASP A C 1
ATOM 906 O O . ASP A 1 111 ? 26.380 -6.765 2.663 1.00 44.44 111 ASP A O 1
ATOM 910 N N . PHE A 1 112 ? 26.737 -6.567 4.867 1.00 43.84 112 PHE A N 1
ATOM 911 C CA . PHE A 1 112 ? 28.184 -6.385 4.780 1.00 43.84 112 PHE A CA 1
ATOM 912 C C . PHE A 1 112 ? 28.902 -7.727 4.559 1.00 43.84 112 PHE A C 1
ATOM 914 O O . PHE A 1 112 ? 29.407 -8.337 5.501 1.00 43.84 112 PHE A O 1
ATOM 921 N N . TRP A 1 113 ? 29.062 -8.167 3.311 1.00 46.41 113 TRP A N 1
ATOM 922 C CA . TRP A 1 113 ? 30.052 -9.202 2.989 1.00 46.41 113 TRP A CA 1
ATOM 923 C C . TRP A 1 113 ? 31.446 -8.561 2.938 1.00 46.41 113 TRP A C 1
ATOM 925 O O . TRP A 1 113 ? 31.954 -8.220 1.868 1.00 46.41 113 TRP A O 1
ATOM 935 N N . LYS A 1 114 ? 32.099 -8.373 4.093 1.00 36.75 114 LYS A N 1
ATOM 936 C CA . LYS A 1 114 ? 33.553 -8.138 4.109 1.00 36.75 114 LYS A CA 1
ATOM 937 C C . LYS A 1 114 ? 34.233 -9.422 3.641 1.00 36.75 114 LYS A C 1
ATOM 939 O O . LYS A 1 114 ? 34.538 -1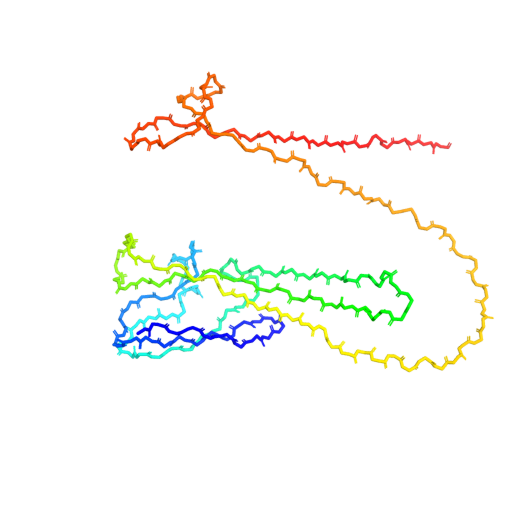0.299 4.441 1.00 36.75 114 LYS A O 1
ATOM 944 N N . THR A 1 115 ? 34.445 -9.552 2.336 1.00 38.69 115 THR A N 1
ATOM 945 C CA . THR A 1 115 ? 35.263 -10.640 1.798 1.00 38.69 115 THR A CA 1
ATOM 946 C C . THR A 1 115 ? 36.695 -10.391 2.272 1.00 38.69 115 THR A C 1
ATOM 948 O O . THR A 1 115 ? 37.330 -9.431 1.842 1.00 38.69 115 THR A O 1
ATOM 951 N N . VAL A 1 116 ? 37.190 -11.196 3.215 1.00 31.70 116 VAL A N 1
ATOM 952 C CA . VAL A 1 116 ? 38.612 -11.199 3.584 1.00 31.70 116 VAL A CA 1
ATOM 953 C C . VAL A 1 116 ? 39.358 -11.863 2.433 1.00 31.70 116 VAL A C 1
ATOM 955 O O . VAL A 1 116 ? 39.416 -13.086 2.332 1.00 31.70 116 VAL A O 1
ATOM 958 N N . THR A 1 117 ? 39.868 -11.055 1.511 1.00 39.66 117 THR A N 1
ATOM 959 C CA . THR A 1 117 ? 40.656 -11.543 0.381 1.00 39.66 117 THR A CA 1
ATOM 960 C C . THR A 1 117 ? 42.068 -11.862 0.871 1.00 39.66 117 THR A C 1
ATOM 962 O O . THR A 1 117 ? 42.858 -10.956 1.126 1.00 39.66 117 THR A O 1
ATOM 965 N N . PHE A 1 118 ? 42.410 -13.143 1.014 1.00 32.97 118 PHE A N 1
ATOM 966 C CA . PHE A 1 118 ? 43.819 -13.546 1.060 1.00 32.97 118 PHE A CA 1
ATOM 967 C C . PHE A 1 118 ? 44.436 -13.286 -0.326 1.00 32.97 118 PHE A C 1
ATOM 969 O O . PHE A 1 118 ? 43.761 -13.541 -1.329 1.00 32.97 118 PHE A O 1
ATOM 976 N N . PRO A 1 119 ? 45.673 -12.762 -0.427 1.00 33.50 119 PRO A N 1
ATOM 977 C CA . PRO A 1 119 ? 46.276 -12.439 -1.715 1.00 33.50 119 PRO A CA 1
ATOM 978 C C . PRO A 1 119 ? 46.429 -13.723 -2.532 1.00 33.50 119 PRO A C 1
ATOM 980 O O . PRO A 1 119 ? 47.217 -14.604 -2.191 1.00 33.50 119 PRO A O 1
ATOM 983 N N . THR A 1 120 ? 45.639 -13.850 -3.595 1.00 35.44 120 THR A N 1
ATOM 984 C CA . THR A 1 120 ? 45.762 -14.953 -4.544 1.00 35.44 120 THR A CA 1
ATOM 985 C C . THR A 1 120 ? 46.785 -14.569 -5.606 1.00 35.44 120 THR A C 1
ATOM 987 O O . THR A 1 120 ? 46.765 -13.472 -6.158 1.00 35.44 120 THR A O 1
ATOM 990 N N . VAL A 1 121 ? 47.736 -15.476 -5.818 1.00 35.19 121 VAL A N 1
ATOM 991 C CA . VAL A 1 121 ? 48.808 -15.391 -6.811 1.00 35.19 121 VAL A CA 1
ATOM 992 C C . VAL A 1 121 ? 48.199 -15.247 -8.207 1.00 35.19 121 VAL A C 1
ATOM 994 O O . VAL A 1 121 ? 47.316 -16.018 -8.581 1.00 35.19 121 VAL A O 1
ATOM 997 N N . ASN A 1 122 ? 48.679 -14.261 -8.968 1.00 34.12 122 ASN A N 1
ATOM 998 C CA . ASN A 1 122 ? 48.232 -13.983 -10.331 1.00 34.12 122 ASN A CA 1
ATOM 999 C C . ASN A 1 122 ? 48.477 -15.193 -11.242 1.00 34.12 122 ASN A C 1
ATOM 1001 O O . ASN A 1 122 ? 49.625 -15.575 -11.472 1.00 34.12 122 ASN A O 1
ATOM 1005 N N . VAL A 1 123 ? 47.406 -15.741 -11.814 1.00 35.81 123 VAL A N 1
ATOM 1006 C CA . VAL A 1 123 ? 47.479 -16.581 -13.012 1.00 35.81 123 VAL A CA 1
ATOM 1007 C C . VAL A 1 123 ? 46.686 -15.870 -14.095 1.00 35.81 123 VAL A C 1
ATOM 1009 O O . VAL A 1 123 ? 45.479 -15.669 -13.985 1.00 35.81 123 VAL A O 1
ATOM 1012 N N . GLU A 1 124 ? 47.412 -15.427 -15.111 1.00 35.31 124 GLU A N 1
ATOM 1013 C CA . GLU A 1 124 ? 46.896 -14.689 -16.250 1.00 35.31 124 GLU A CA 1
ATOM 1014 C C . GLU A 1 124 ? 46.069 -15.631 -17.133 1.00 35.31 124 GLU A C 1
ATOM 1016 O O . GLU A 1 124 ? 46.596 -16.504 -17.821 1.00 35.31 124 GLU A O 1
ATOM 1021 N N . VAL A 1 125 ? 44.746 -15.476 -17.082 1.00 41.19 125 VAL A N 1
ATOM 1022 C CA . VAL A 1 125 ? 43.809 -16.115 -18.010 1.00 41.19 125 VAL A CA 1
ATOM 1023 C C . VAL A 1 125 ? 43.350 -15.073 -19.016 1.00 41.19 125 VAL A C 1
ATOM 1025 O O . VAL A 1 125 ? 42.558 -14.180 -18.724 1.00 41.19 125 VAL A O 1
ATOM 1028 N N . ASN A 1 126 ? 43.891 -15.197 -20.223 1.00 40.62 126 ASN A N 1
ATOM 1029 C CA . ASN A 1 126 ? 43.492 -14.424 -21.383 1.00 40.62 126 ASN A CA 1
ATOM 1030 C C . ASN A 1 126 ? 42.118 -14.932 -21.857 1.00 40.62 126 ASN A C 1
ATOM 1032 O O . ASN A 1 126 ? 42.034 -15.940 -22.558 1.00 40.62 126 ASN A O 1
ATOM 1036 N N . THR A 1 127 ? 41.028 -14.278 -21.448 1.00 39.38 127 THR A N 1
ATOM 1037 C CA . THR A 1 127 ? 39.673 -14.621 -21.908 1.00 39.38 127 THR A CA 1
ATOM 1038 C C . THR A 1 127 ? 38.911 -13.384 -22.366 1.00 39.38 127 THR A C 1
ATOM 1040 O O . THR A 1 127 ? 38.561 -12.532 -21.558 1.00 39.38 127 THR A O 1
ATOM 1043 N N . GLY A 1 128 ? 38.688 -13.345 -23.685 1.00 34.84 128 GLY A N 1
ATOM 1044 C CA . GLY A 1 128 ? 37.661 -12.645 -24.469 1.00 34.84 128 GLY A CA 1
ATOM 1045 C C . GLY A 1 128 ? 36.960 -11.414 -23.885 1.00 34.84 128 GLY A C 1
ATOM 1046 O O . GLY A 1 128 ? 36.265 -11.481 -22.877 1.00 34.84 128 GLY A O 1
ATOM 1047 N N . SER A 1 129 ? 37.032 -10.309 -24.629 1.00 32.62 129 SER A N 1
ATOM 1048 C CA . SER A 1 129 ? 36.279 -9.079 -24.364 1.00 32.62 129 SER A CA 1
ATOM 1049 C C . SER A 1 129 ? 34.756 -9.336 -24.369 1.00 32.62 129 SER A C 1
ATOM 1051 O O . SER A 1 129 ? 34.240 -9.854 -25.365 1.00 32.62 129 SER A O 1
ATOM 1053 N N . PRO A 1 130 ? 34.007 -8.994 -23.303 1.00 32.78 130 PRO A N 1
ATOM 1054 C CA . PRO A 1 130 ? 32.558 -9.146 -23.298 1.00 32.78 130 PRO A CA 1
ATOM 1055 C C . PRO A 1 130 ? 31.898 -8.048 -24.145 1.00 32.78 130 PRO A C 1
ATOM 1057 O O . PRO A 1 130 ? 31.989 -6.860 -23.838 1.00 32.78 130 PRO A O 1
ATOM 1060 N N . VAL A 1 131 ? 31.181 -8.442 -25.201 1.00 31.39 131 VAL A N 1
ATOM 1061 C CA . VAL A 1 131 ? 30.307 -7.535 -25.960 1.00 31.39 131 VAL A CA 1
ATOM 1062 C C . VAL A 1 131 ? 28.986 -7.393 -25.202 1.00 31.39 131 VAL A C 1
ATOM 1064 O O . VAL A 1 131 ? 28.140 -8.286 -25.217 1.00 31.39 131 VAL A O 1
ATOM 1067 N N . VAL A 1 132 ? 28.816 -6.265 -24.514 1.00 37.91 132 VAL A N 1
ATOM 1068 C CA . VAL A 1 132 ? 27.581 -5.915 -23.800 1.00 37.91 132 VAL A CA 1
ATOM 1069 C C . VAL A 1 132 ? 26.587 -5.302 -24.787 1.00 37.91 132 VAL A C 1
ATOM 1071 O O . VAL A 1 132 ? 26.839 -4.243 -25.363 1.00 37.91 132 VAL A O 1
ATOM 1074 N N . PHE A 1 133 ? 25.437 -5.949 -24.980 1.00 34.69 133 PHE A N 1
ATOM 1075 C CA . PHE A 1 133 ? 24.319 -5.377 -25.731 1.00 34.69 133 PHE A CA 1
ATOM 1076 C C . PHE A 1 133 ? 23.364 -4.664 -24.771 1.00 34.69 133 PHE A C 1
ATOM 1078 O O . PHE A 1 133 ? 22.493 -5.288 -24.169 1.00 34.69 133 PHE A O 1
ATOM 1085 N N . THR A 1 134 ? 23.499 -3.346 -24.643 1.00 37.81 134 THR A N 1
ATOM 1086 C CA . THR A 1 134 ? 22.502 -2.525 -23.948 1.00 37.81 134 THR A CA 1
ATOM 1087 C C . THR A 1 134 ? 21.329 -2.279 -24.894 1.00 37.81 134 THR A C 1
ATOM 1089 O O . THR A 1 134 ? 21.457 -1.561 -25.888 1.00 37.81 134 THR A O 1
ATOM 1092 N N . ILE A 1 135 ? 20.184 -2.902 -24.619 1.00 45.38 135 ILE A N 1
ATOM 1093 C CA . ILE A 1 135 ? 18.928 -2.571 -25.295 1.00 45.38 135 ILE A CA 1
ATOM 1094 C C . ILE A 1 135 ? 18.401 -1.307 -24.616 1.00 45.38 135 ILE A C 1
ATOM 1096 O O . ILE A 1 135 ? 18.036 -1.344 -23.443 1.00 45.38 135 ILE A O 1
ATOM 1100 N N . ASN A 1 136 ? 18.386 -0.182 -25.330 1.00 51.47 136 ASN A N 1
ATOM 1101 C CA . ASN A 1 136 ? 17.781 1.037 -24.800 1.00 51.47 136 ASN A CA 1
ATOM 1102 C C . ASN A 1 136 ? 16.265 0.819 -24.648 1.00 51.47 136 ASN A C 1
ATOM 1104 O O . ASN A 1 136 ? 15.628 0.368 -25.607 1.00 51.47 136 ASN A O 1
ATOM 1108 N N . PRO A 1 137 ? 15.671 1.134 -23.484 1.00 48.88 137 PRO A N 1
ATOM 1109 C CA . PRO A 1 137 ? 14.225 1.076 -23.326 1.00 48.88 137 PRO A CA 1
ATOM 1110 C C . PRO A 1 137 ? 13.553 2.044 -24.319 1.00 48.88 137 PRO A C 1
ATOM 1112 O O . PRO A 1 137 ? 14.098 3.120 -24.588 1.00 48.88 137 PRO A O 1
ATOM 1115 N N . PRO A 1 138 ? 12.397 1.678 -24.903 1.00 55.88 138 PRO A N 1
ATOM 1116 C CA . PRO A 1 138 ? 11.692 2.550 -25.834 1.00 55.88 138 PRO A CA 1
ATOM 1117 C C . PRO A 1 138 ? 11.277 3.847 -25.134 1.00 55.88 138 PRO A C 1
ATOM 1119 O O . PRO A 1 138 ? 10.812 3.835 -23.995 1.00 55.88 138 PRO A O 1
ATOM 1122 N N . GLN A 1 139 ? 11.441 4.975 -25.824 1.00 61.22 139 GLN A N 1
ATOM 1123 C CA . GLN A 1 139 ? 10.976 6.261 -25.316 1.00 61.22 139 GLN A CA 1
ATOM 1124 C C . GLN A 1 139 ? 9.457 6.332 -25.506 1.00 61.22 139 GLN A C 1
ATOM 1126 O O . GLN A 1 139 ? 8.973 6.286 -26.641 1.00 61.22 139 GLN A O 1
ATOM 1131 N N . CYS A 1 140 ? 8.722 6.423 -24.395 1.00 60.41 140 CYS A N 1
ATOM 1132 C CA . CYS A 1 140 ? 7.268 6.565 -24.375 1.00 60.41 140 CYS A CA 1
ATOM 1133 C C . CYS A 1 140 ? 6.887 7.975 -23.915 1.00 60.41 140 CYS A C 1
ATOM 1135 O O . CYS A 1 140 ? 7.279 8.400 -22.830 1.00 60.41 140 CYS A O 1
ATOM 1137 N N . GLN A 1 141 ? 6.101 8.687 -24.721 1.00 68.38 141 GLN A N 1
ATOM 1138 C CA . GLN A 1 141 ? 5.549 9.995 -24.374 1.00 68.38 141 GLN A CA 1
ATOM 1139 C C . GLN A 1 141 ? 4.023 9.929 -24.397 1.00 68.38 141 GLN A C 1
ATOM 1141 O O . GLN A 1 141 ? 3.435 9.464 -25.372 1.00 68.38 141 GLN A O 1
ATOM 1146 N N . MET A 1 142 ? 3.391 10.402 -23.323 1.00 72.25 142 MET A N 1
ATOM 1147 C CA . MET A 1 142 ? 1.935 10.440 -23.183 1.00 72.25 142 MET A CA 1
ATOM 1148 C C . MET A 1 142 ? 1.419 11.872 -23.324 1.00 72.25 142 MET A C 1
ATOM 1150 O O . MET A 1 142 ? 2.021 12.808 -22.799 1.00 72.25 142 MET A O 1
ATOM 1154 N N . GLU A 1 143 ? 0.306 12.037 -24.034 1.00 77.56 143 GLU A N 1
ATOM 1155 C CA . GLU A 1 143 ? -0.326 13.330 -24.300 1.00 77.56 143 GLU A CA 1
ATOM 1156 C C . GLU A 1 143 ? -1.852 13.199 -24.257 1.00 77.56 143 GLU A C 1
ATOM 1158 O O . GLU A 1 143 ? -2.417 12.318 -24.897 1.00 77.56 143 GLU A O 1
ATOM 1163 N N . ILE A 1 144 ? -2.532 14.095 -23.538 1.00 78.56 144 ILE A N 1
ATOM 1164 C CA . ILE A 1 144 ? -4.001 14.137 -23.474 1.00 78.56 144 ILE A CA 1
ATOM 1165 C C . ILE A 1 144 ? -4.510 15.281 -24.355 1.00 78.56 144 ILE A C 1
ATOM 1167 O O . ILE A 1 144 ? -4.015 16.412 -24.268 1.00 78.56 144 ILE A O 1
ATOM 1171 N N . ARG A 1 145 ? -5.513 14.987 -25.187 1.00 77.75 145 ARG A N 1
ATOM 1172 C CA . ARG A 1 145 ? -6.166 15.938 -26.095 1.00 77.75 145 ARG A CA 1
ATOM 1173 C C . ARG A 1 145 ? -7.671 16.015 -25.869 1.00 77.75 145 ARG A C 1
ATOM 1175 O O . ARG A 1 145 ? -8.292 15.010 -25.537 1.00 77.75 145 ARG A O 1
ATOM 1182 N N . ARG A 1 146 ? -8.264 17.188 -26.110 1.00 82.00 146 ARG A N 1
ATOM 1183 C CA . ARG A 1 146 ? -9.729 17.378 -26.103 1.00 82.00 146 ARG A CA 1
ATOM 1184 C C . ARG A 1 146 ? -10.374 16.897 -27.400 1.00 82.00 146 ARG A C 1
ATOM 1186 O O . ARG A 1 146 ? -9.868 17.174 -28.483 1.00 82.00 146 ARG A O 1
ATOM 1193 N N . GLY A 1 147 ? -11.540 16.275 -27.282 1.00 82.06 147 GLY A N 1
ATOM 1194 C CA . GLY A 1 147 ? -12.323 15.737 -28.388 1.00 82.06 147 GLY A CA 1
ATOM 1195 C C . GLY A 1 147 ? -12.105 14.243 -28.614 1.00 82.06 147 GLY A C 1
ATOM 1196 O O . GLY A 1 147 ? -11.323 13.583 -27.928 1.00 82.06 147 GLY A O 1
ATOM 1197 N N . PHE A 1 148 ? -12.822 13.718 -29.604 1.00 81.00 148 PHE A N 1
ATOM 1198 C CA . PHE A 1 148 ? -12.716 12.330 -30.037 1.00 81.00 148 PHE A CA 1
ATOM 1199 C C . PHE A 1 148 ? -11.631 12.202 -31.113 1.00 81.00 148 PHE A C 1
ATOM 1201 O O . PHE A 1 148 ? -11.761 12.745 -32.210 1.00 81.00 148 PHE A O 1
ATOM 1208 N N . GLY A 1 149 ? -10.559 11.474 -30.805 1.00 78.06 149 GLY A N 1
ATOM 1209 C CA . GLY A 1 149 ? -9.482 11.170 -31.742 1.00 78.06 149 GLY A CA 1
ATOM 1210 C C . GLY A 1 149 ? -8.274 12.110 -31.668 1.00 78.06 149 GLY A C 1
ATOM 1211 O O . GLY A 1 149 ? -8.121 12.945 -30.780 1.00 78.06 149 GLY A O 1
ATOM 1212 N N . ILE A 1 150 ? -7.358 11.936 -32.621 1.00 79.00 150 ILE A N 1
ATOM 1213 C CA . ILE A 1 150 ? -5.994 12.491 -32.561 1.00 79.00 150 ILE A CA 1
ATOM 1214 C C . ILE A 1 150 ? -5.877 13.961 -33.002 1.00 79.00 150 ILE A C 1
ATOM 1216 O O . ILE A 1 150 ? -4.820 14.572 -32.838 1.00 79.00 150 ILE A O 1
ATOM 1220 N N . ALA A 1 151 ? -6.949 14.533 -33.558 1.00 81.56 151 ALA A N 1
ATOM 1221 C CA . ALA A 1 151 ? -6.995 15.905 -34.078 1.00 81.56 151 ALA A CA 1
ATOM 1222 C C . ALA A 1 151 ? -7.257 16.968 -32.994 1.00 81.56 151 ALA A C 1
ATOM 1224 O O . ALA A 1 151 ? -7.249 18.161 -33.285 1.00 81.56 151 ALA A O 1
ATOM 1225 N N . GLY A 1 152 ? -7.485 16.539 -31.751 1.00 73.88 152 GLY A N 1
ATOM 1226 C CA . GLY A 1 152 ? -7.753 17.426 -30.626 1.00 73.88 152 GLY A CA 1
ATOM 1227 C C . GLY A 1 152 ? -6.610 18.390 -30.294 1.00 73.88 152 GLY A C 1
ATOM 1228 O O . GLY A 1 152 ? -5.454 18.190 -30.685 1.00 73.88 152 GLY A O 1
ATOM 1229 N N . THR A 1 153 ? -6.920 19.433 -29.529 1.00 79.50 153 THR A N 1
ATOM 1230 C CA . THR A 1 153 ? -5.913 20.347 -28.977 1.00 79.50 153 THR A CA 1
ATOM 1231 C C . THR A 1 153 ? -5.313 19.781 -27.692 1.00 79.50 153 THR A C 1
ATOM 1233 O O . THR A 1 153 ? -5.991 19.086 -26.929 1.00 79.50 153 THR A O 1
ATOM 1236 N N . ARG A 1 154 ? -4.028 20.075 -27.450 1.00 71.56 154 ARG A N 1
ATOM 1237 C CA . ARG A 1 154 ? -3.345 19.738 -26.193 1.00 71.56 154 ARG A CA 1
ATOM 1238 C C . ARG A 1 154 ? -4.011 20.462 -25.031 1.00 71.56 154 ARG A C 1
ATOM 1240 O O . ARG A 1 154 ? -4.200 21.675 -25.083 1.00 71.56 154 ARG A O 1
ATOM 1247 N N . THR A 1 155 ? -4.323 19.723 -23.977 1.00 67.06 155 THR A N 1
ATOM 1248 C CA . THR A 1 155 ? -4.866 20.290 -22.739 1.00 67.06 155 THR A CA 1
ATOM 1249 C C . THR A 1 155 ? -3.744 20.723 -21.804 1.00 67.06 155 THR A C 1
ATOM 1251 O O . THR A 1 155 ? -2.871 19.925 -21.483 1.00 67.06 155 THR A O 1
ATOM 1254 N N . SER A 1 156 ? -3.774 21.979 -21.350 1.00 62.12 156 SER A N 1
ATOM 1255 C CA . SER A 1 156 ? -2.817 22.540 -20.378 1.00 62.12 156 SER A CA 1
ATOM 1256 C C . SER A 1 156 ? -3.483 23.011 -19.079 1.00 62.12 156 SER A C 1
ATOM 1258 O O . SER A 1 156 ? -2.873 23.747 -18.310 1.00 62.12 156 SER A O 1
ATOM 1260 N N . GLY A 1 157 ? -4.746 22.645 -18.848 1.00 67.75 157 GLY A N 1
ATOM 1261 C CA . GLY A 1 157 ? -5.544 23.135 -17.726 1.00 67.75 157 GLY A CA 1
ATOM 1262 C C . GLY A 1 157 ? -6.661 22.169 -17.323 1.00 67.75 157 GLY A C 1
ATOM 1263 O O . GLY A 1 157 ? -6.834 21.139 -17.984 1.00 67.75 157 GLY A O 1
ATOM 1264 N N . PRO A 1 158 ? -7.403 22.491 -16.248 1.00 63.28 158 PRO A N 1
ATOM 1265 C CA . PRO A 1 158 ? -8.445 21.632 -15.696 1.00 63.28 158 PRO A CA 1
ATOM 1266 C C . PRO A 1 158 ? -9.526 21.297 -16.735 1.00 63.28 158 PRO A C 1
ATOM 1268 O O . PRO A 1 158 ? -9.879 22.108 -17.596 1.00 63.28 158 PRO A O 1
ATOM 1271 N N . VAL A 1 159 ? -10.014 20.062 -16.669 1.00 73.69 159 VAL A N 1
ATOM 1272 C CA . VAL A 1 159 ? -11.031 19.484 -17.558 1.00 73.69 159 VAL A CA 1
ATOM 1273 C C . VAL A 1 159 ? -12.325 19.286 -16.782 1.00 73.69 159 VAL A C 1
ATOM 1275 O O . VAL A 1 159 ? -12.290 18.994 -15.587 1.00 73.69 159 VAL A O 1
ATOM 1278 N N . THR A 1 160 ? -13.463 19.479 -17.443 1.00 73.00 160 THR A N 1
ATOM 1279 C CA . THR A 1 160 ? -14.781 19.363 -16.813 1.00 73.00 160 THR A CA 1
ATOM 1280 C C . THR A 1 160 ? -15.374 17.974 -17.006 1.00 73.00 160 THR A C 1
ATOM 1282 O O . THR A 1 160 ? -15.079 17.281 -17.980 1.00 73.00 160 THR A O 1
ATOM 1285 N N . VAL A 1 161 ? -16.221 17.551 -16.065 1.00 67.19 161 VAL A N 1
ATOM 1286 C CA . VAL A 1 161 ? -16.921 16.264 -16.149 1.00 67.19 161 VAL A CA 1
ATOM 1287 C C . VAL A 1 161 ? -17.822 16.263 -17.386 1.00 67.19 161 VAL A C 1
ATOM 1289 O O . VAL A 1 161 ? -18.635 17.166 -17.564 1.00 67.19 161 VAL A O 1
ATOM 1292 N N . GLY A 1 162 ? -17.659 15.249 -18.239 1.00 72.62 162 GLY A N 1
ATOM 1293 C CA . GLY A 1 162 ? -18.365 15.128 -19.519 1.00 72.62 162 GLY A CA 1
ATOM 1294 C C . GLY A 1 162 ? -17.562 15.592 -20.739 1.00 72.62 162 GLY A C 1
ATOM 1295 O O . GLY A 1 162 ? -17.995 15.344 -21.864 1.00 72.62 162 GLY A O 1
ATOM 1296 N N . ASP A 1 163 ? -16.385 16.200 -20.551 1.00 77.56 163 ASP A N 1
ATOM 1297 C CA . ASP A 1 163 ? -15.513 16.559 -21.669 1.00 77.56 163 ASP A CA 1
ATOM 1298 C C . ASP A 1 163 ? -14.974 15.291 -22.355 1.00 77.56 163 ASP A C 1
ATOM 1300 O O . ASP A 1 163 ? -14.358 14.446 -21.697 1.00 77.56 163 ASP A O 1
ATOM 1304 N N . PRO A 1 164 ? -15.132 15.143 -23.681 1.00 76.00 164 PRO A N 1
ATOM 1305 C CA . PRO A 1 164 ? -14.494 14.052 -24.398 1.00 76.00 164 PRO A CA 1
ATOM 1306 C C . PRO A 1 164 ? -12.980 14.276 -24.427 1.00 76.00 164 PRO A C 1
ATOM 1308 O O . PRO A 1 164 ? -12.511 15.326 -24.875 1.00 76.00 164 PRO A O 1
ATOM 1311 N N . LEU A 1 165 ? -12.212 13.289 -23.964 1.00 79.38 165 LEU A N 1
ATOM 1312 C CA . LEU A 1 165 ? -10.750 13.319 -23.934 1.00 79.38 165 LEU A CA 1
ATOM 1313 C C . LEU A 1 165 ? -10.173 12.100 -24.654 1.00 79.38 165 LEU A C 1
ATOM 1315 O O . LEU A 1 165 ? -10.695 10.992 -24.553 1.00 79.38 165 LEU A O 1
ATOM 1319 N N . THR A 1 166 ? -9.058 12.305 -25.346 1.00 76.31 166 THR A N 1
ATOM 1320 C CA . THR A 1 166 ? -8.298 11.256 -26.027 1.00 76.31 166 THR A CA 1
ATOM 1321 C C . THR A 1 166 ? -6.876 11.215 -25.470 1.00 76.31 166 THR A C 1
ATOM 1323 O O . THR A 1 166 ? -6.165 12.220 -25.507 1.00 76.31 166 THR A O 1
ATOM 1326 N N . LEU A 1 167 ? -6.449 10.048 -24.977 1.00 80.06 167 LEU A N 1
ATOM 1327 C CA . LEU A 1 167 ? -5.067 9.781 -24.572 1.00 80.06 167 LEU A CA 1
ATOM 1328 C C . LEU A 1 167 ? -4.267 9.257 -25.772 1.00 80.06 167 LEU A C 1
ATOM 1330 O O . LEU A 1 167 ? -4.618 8.237 -26.361 1.00 80.06 167 LEU A O 1
ATOM 1334 N N . LEU A 1 168 ? -3.174 9.935 -26.111 1.00 76.12 168 LEU A N 1
ATOM 1335 C CA . LEU A 1 168 ? -2.195 9.487 -27.095 1.00 76.12 168 LEU A CA 1
ATOM 1336 C C . LEU A 1 168 ? -0.933 8.973 -26.414 1.00 76.12 168 LEU A C 1
ATOM 1338 O O . LEU A 1 168 ? -0.399 9.603 -25.501 1.00 76.12 168 LEU A O 1
ATOM 1342 N N . ILE A 1 169 ? -0.429 7.850 -26.922 1.00 78.62 169 ILE A N 1
ATOM 1343 C CA . ILE A 1 169 ? 0.824 7.237 -26.491 1.00 78.62 169 ILE A CA 1
ATOM 1344 C C . ILE A 1 169 ? 1.751 7.169 -27.705 1.00 78.62 169 ILE A C 1
ATOM 1346 O O . ILE A 1 169 ? 1.504 6.427 -28.654 1.00 78.62 169 ILE A O 1
ATOM 1350 N N . HIS A 1 170 ? 2.825 7.950 -27.677 1.00 74.38 170 HIS A N 1
ATOM 1351 C CA . HIS A 1 170 ? 3.879 7.918 -28.682 1.00 74.38 170 HIS A CA 1
ATOM 1352 C C . HIS A 1 170 ? 4.982 6.973 -28.224 1.00 74.38 170 HIS A C 1
ATOM 1354 O O . HIS A 1 170 ? 5.594 7.195 -27.181 1.00 74.38 170 HIS A O 1
ATOM 1360 N N . MET A 1 171 ? 5.253 5.938 -29.015 1.00 69.88 171 MET A N 1
ATOM 1361 C CA . MET A 1 171 ? 6.334 4.990 -28.759 1.00 69.88 171 MET A CA 1
ATOM 1362 C C . MET A 1 171 ? 7.409 5.127 -29.835 1.00 69.88 171 MET A C 1
ATOM 1364 O O . MET A 1 171 ? 7.129 4.939 -31.019 1.00 69.88 171 MET A O 1
ATOM 1368 N N . LYS A 1 172 ? 8.651 5.406 -29.432 1.00 70.56 172 LYS A N 1
ATOM 1369 C CA . LYS A 1 172 ? 9.823 5.352 -30.314 1.00 70.56 172 LYS A CA 1
ATOM 1370 C C . LYS A 1 172 ? 10.726 4.196 -29.884 1.00 70.56 172 LYS A C 1
ATOM 1372 O O . LYS A 1 172 ? 11.217 4.165 -28.757 1.00 70.56 172 LYS A O 1
ATOM 1377 N N . SER A 1 173 ? 10.955 3.251 -30.794 1.00 59.12 173 SER A N 1
ATOM 1378 C CA . SER A 1 173 ? 11.879 2.127 -30.607 1.00 59.12 173 SER A CA 1
ATOM 1379 C C . SER A 1 173 ? 13.057 2.277 -31.567 1.00 59.12 173 SER A C 1
ATOM 1381 O O . SER A 1 173 ? 12.862 2.329 -32.780 1.00 59.12 173 SER A O 1
ATOM 1383 N N . GLU A 1 174 ? 14.281 2.346 -31.043 1.00 62.91 174 GLU A N 1
ATOM 1384 C CA . GLU A 1 174 ? 15.489 2.313 -31.870 1.00 62.91 174 GLU A CA 1
ATOM 1385 C C . GLU A 1 174 ? 15.950 0.861 -32.033 1.00 62.91 174 GLU A C 1
ATOM 1387 O O . GLU A 1 174 ? 16.655 0.305 -31.191 1.00 62.91 174 GLU A O 1
ATOM 1392 N N . LYS A 1 175 ? 15.538 0.216 -33.129 1.00 52.41 175 LYS A N 1
ATOM 1393 C CA . LYS A 1 175 ? 16.136 -1.058 -33.541 1.00 52.41 175 LYS A CA 1
ATOM 1394 C C . LYS A 1 175 ? 17.511 -0.772 -34.145 1.00 52.41 175 LYS A C 1
ATOM 1396 O O . LYS A 1 175 ? 17.593 -0.206 -35.232 1.00 52.41 175 LYS A O 1
ATOM 1401 N N . ARG A 1 176 ? 18.594 -1.198 -33.485 1.00 49.91 176 ARG A N 1
ATOM 1402 C CA . ARG A 1 176 ? 19.904 -1.303 -34.151 1.00 49.91 176 ARG A CA 1
ATOM 1403 C C . ARG A 1 176 ? 19.838 -2.451 -35.172 1.00 49.91 176 ARG A C 1
ATOM 1405 O O . ARG A 1 176 ? 19.476 -3.562 -34.774 1.00 49.91 176 ARG A O 1
ATOM 1412 N N . PRO A 1 177 ? 20.153 -2.235 -36.461 1.00 39.44 177 PRO A N 1
ATOM 1413 C CA . PRO A 1 177 ? 20.236 -3.332 -37.415 1.00 39.44 177 PRO A CA 1
ATOM 1414 C C . PRO A 1 177 ? 21.381 -4.269 -37.008 1.00 39.44 177 PRO A C 1
ATOM 1416 O O . PRO A 1 177 ? 22.503 -3.825 -36.769 1.00 39.44 177 PRO A O 1
ATOM 1419 N N . LYS A 1 178 ? 21.098 -5.575 -36.914 1.00 37.88 178 LYS A N 1
ATOM 1420 C CA . LYS A 1 178 ? 22.140 -6.607 -36.849 1.00 37.88 178 LYS A CA 1
ATOM 1421 C C . LYS A 1 178 ? 22.912 -6.558 -38.169 1.00 37.88 178 LYS A C 1
ATOM 1423 O O . LYS A 1 178 ? 22.390 -7.001 -39.188 1.00 37.88 178 LYS A O 1
ATOM 1428 N N . ALA A 1 179 ? 24.135 -6.036 -38.153 1.00 38.50 179 ALA A N 1
ATOM 1429 C CA . ALA A 1 179 ? 25.096 -6.337 -39.203 1.00 38.50 179 ALA A CA 1
ATOM 1430 C C . ALA A 1 179 ? 25.504 -7.807 -39.031 1.00 38.50 179 ALA A C 1
ATOM 1432 O O . ALA A 1 179 ? 26.195 -8.163 -38.079 1.00 38.50 179 ALA A O 1
ATOM 1433 N N . MET A 1 180 ? 24.988 -8.668 -39.906 1.00 35.59 180 MET A N 1
ATOM 1434 C CA . MET A 1 180 ? 25.495 -10.022 -40.090 1.00 35.59 180 MET A CA 1
ATOM 1435 C C . MET A 1 180 ? 26.696 -9.909 -41.031 1.00 35.59 180 MET A C 1
ATOM 1437 O O . MET A 1 180 ? 26.504 -9.792 -42.237 1.00 35.59 180 MET A O 1
ATOM 1441 N N . ASN A 1 181 ? 27.911 -9.899 -40.486 1.00 36.97 181 ASN A N 1
ATOM 1442 C CA . ASN A 1 181 ? 29.111 -10.114 -41.291 1.00 36.97 181 ASN A CA 1
ATOM 1443 C C . ASN A 1 181 ? 29.534 -11.575 -41.127 1.00 36.97 181 ASN A C 1
ATOM 1445 O O . ASN A 1 181 ? 29.736 -12.034 -40.000 1.00 36.97 181 ASN A O 1
ATOM 1449 N N . HIS A 1 182 ? 29.579 -12.277 -42.261 1.00 35.44 182 HIS A N 1
ATOM 1450 C CA . HIS A 1 182 ? 30.235 -13.570 -42.434 1.00 35.44 182 HIS A CA 1
ATOM 1451 C C . HIS A 1 182 ? 31.752 -13.398 -42.478 1.00 35.44 182 HIS A C 1
ATOM 1453 O O . HIS A 1 182 ? 32.199 -12.346 -42.994 1.00 35.44 182 HIS A O 1
#

Organism: NCBI:txid1979941

Foldseek 3Di:
DKDWDWDDDLFKIKIKIFAPFFAQAWKFFPPCPVPPVRTFDHGPGDRMDIGMDGDPPRPKHKDWDFDDDPDVPDDTWTKIKIKTKMWTARDHPDRDPPIDIDIDMDIDTDDDPPPPDDDDDDDDDDDDDDDDDDQDDKDKDKFKFWDDDDPGDGDPDDDDPPTDMDIDIDTGGDDDDPPDDD

Sequence (182 aa):
MLNITAECSDDYMKVSIHFNGTFMGLVYSSGYVHDLNCIYVNGSGRNHYEFFIRLNQCGTLGRQEMYQPTLPGEARRRDQLMWNTLSIQYNALIEEEFDEHYRVTCEYGSDFWKTVTFPTVNVEVNTGSPVVFTINPPQCQMEIRRGFGIAGTRTSGPVTVGDPLTLLIHMKSEKRPKAMNH

pLDDT: mean 71.33, std 18.96, range [31.39, 95.25]

Radius of gyration: 24.96 Å; chains: 1; bounding box: 69×40×60 Å

InterPro domains:
  IPR001507 Zona pellucida domain [PS51034] (7-182)
  IPR055356 ZP-N domain [PF23344] (8-108)

Secondary structure (DSSP, 8-state):
--EEEEEE-SSEEEEEEE-SS---SEEEETT-TT-GGGEEEE--S-SEEEEEEETTSTT-EEEEEEEPP-STTPPPEEEEEEEEEEEEESSTT---TT-EEEEEEEEEE----------PPP-------------PPPEEEEEEEESSSTTSPBP-S---TT--EEEEEEEE----------